Protein AF-A0A356SZ27-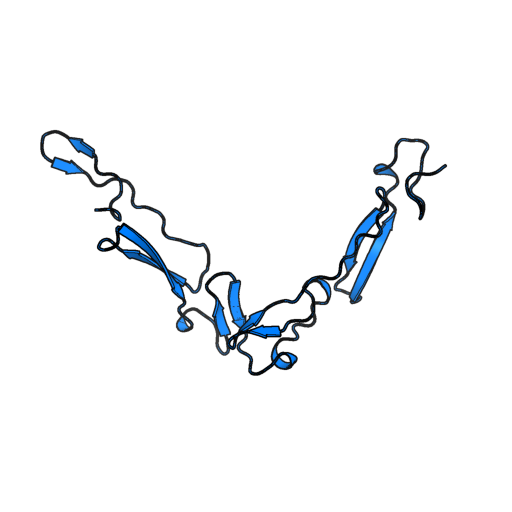F1 (afdb_monomer_lite)

Structure (mmCIF, N/CA/C/O backbone):
data_AF-A0A356SZ27-F1
#
_entry.id   AF-A0A356SZ27-F1
#
loop_
_atom_site.group_PDB
_atom_site.id
_atom_site.type_symbol
_atom_site.label_atom_id
_atom_site.label_alt_id
_atom_site.label_comp_id
_atom_site.label_asym_id
_atom_site.label_entity_id
_atom_site.label_seq_id
_atom_site.pdbx_PDB_ins_code
_atom_site.Cartn_x
_atom_site.Cartn_y
_atom_site.Cartn_z
_atom_site.occupancy
_atom_site.B_iso_or_equiv
_atom_site.auth_seq_id
_atom_site.auth_comp_id
_atom_site.auth_asym_id
_atom_site.auth_atom_id
_atom_site.pdbx_PDB_model_num
ATOM 1 N N . GLN A 1 1 ? 0.335 6.475 -35.019 1.00 71.00 1 GLN A N 1
ATOM 2 C CA . GLN A 1 1 ? 1.329 6.772 -33.981 1.00 71.00 1 GLN A CA 1
ATOM 3 C C . GLN A 1 1 ? 0.537 6.975 -32.712 1.00 71.00 1 GLN A C 1
ATOM 5 O O . GLN A 1 1 ? -0.368 7.798 -32.692 1.00 71.00 1 GLN A O 1
ATOM 10 N N . PHE A 1 2 ? 0.732 6.093 -31.749 1.00 77.00 2 PHE A N 1
ATOM 11 C CA . PHE A 1 2 ? -0.029 6.051 -30.510 1.00 77.00 2 PHE A CA 1
ATOM 12 C C . PHE A 1 2 ? 0.494 7.090 -29.512 1.00 77.00 2 PHE A C 1
ATOM 14 O O . PHE A 1 2 ? -0.294 7.802 -28.885 1.00 77.00 2 PHE A O 1
ATOM 21 N N . CYS A 1 3 ? 1.813 7.273 -29.426 1.00 80.94 3 CYS A N 1
ATOM 22 C CA . CYS A 1 3 ? 2.429 8.160 -28.436 1.00 80.94 3 CYS A CA 1
ATOM 23 C C . CYS A 1 3 ? 2.373 9.638 -28.813 1.00 80.94 3 CYS A C 1
ATOM 25 O O . CYS A 1 3 ? 2.668 10.488 -27.979 1.00 80.94 3 CYS A O 1
ATOM 27 N N . ASN A 1 4 ? 1.949 9.974 -30.030 1.00 76.12 4 ASN A N 1
ATOM 28 C CA . ASN A 1 4 ? 1.675 11.352 -30.426 1.00 76.12 4 ASN A CA 1
ATOM 29 C C . ASN A 1 4 ? 0.173 11.702 -30.390 1.00 76.12 4 ASN A C 1
ATOM 31 O O . ASN A 1 4 ? -0.218 12.761 -30.876 1.00 76.12 4 ASN A O 1
ATOM 35 N N . GLY A 1 5 ? -0.652 10.842 -29.778 1.00 73.75 5 GLY A N 1
ATOM 36 C CA . GLY A 1 5 ? -2.085 11.057 -29.588 1.00 73.75 5 GLY A CA 1
ATOM 37 C C . GLY A 1 5 ? -2.921 10.846 -30.853 1.00 73.75 5 GLY A C 1
ATOM 38 O O . GLY A 1 5 ? -2.405 10.695 -31.955 1.00 73.75 5 GLY A O 1
ATOM 39 N N . ALA A 1 6 ? -4.251 10.851 -30.708 1.00 78.12 6 ALA A N 1
ATOM 40 C CA . ALA A 1 6 ? -5.156 10.714 -31.849 1.00 78.12 6 ALA A CA 1
ATOM 41 C C . ALA A 1 6 ? -4.969 11.882 -32.838 1.00 78.12 6 ALA A C 1
ATOM 43 O O . ALA A 1 6 ? -5.354 13.021 -32.558 1.00 78.12 6 ALA A O 1
ATOM 44 N N . GLU A 1 7 ? -4.363 11.594 -33.991 1.00 80.06 7 GLU A N 1
ATOM 45 C CA . GLU A 1 7 ? -4.010 12.609 -34.982 1.00 80.06 7 GLU A CA 1
ATOM 46 C C . GLU A 1 7 ? -5.254 13.135 -35.712 1.00 80.06 7 GLU A C 1
ATOM 48 O O . GLU A 1 7 ? -6.105 12.371 -36.173 1.00 80.06 7 GLU A O 1
ATOM 53 N N . THR A 1 8 ? -5.354 14.460 -35.861 1.00 79.81 8 THR A N 1
ATOM 54 C CA . THR A 1 8 ? -6.411 15.092 -36.668 1.00 79.81 8 THR A CA 1
ATOM 55 C C . THR A 1 8 ? -5.815 15.579 -37.981 1.00 79.81 8 THR A C 1
ATOM 57 O O . THR A 1 8 ? -4.899 16.404 -37.988 1.00 79.81 8 THR A O 1
ATOM 60 N N . CYS A 1 9 ? -6.336 15.096 -39.110 1.00 78.75 9 CYS A N 1
ATOM 61 C CA . CYS A 1 9 ? -5.849 15.516 -40.422 1.00 78.75 9 CYS A CA 1
ATOM 62 C C . CYS A 1 9 ? -6.648 16.720 -40.941 1.00 78.75 9 CYS A C 1
ATOM 64 O O . CYS A 1 9 ? -7.850 16.630 -41.194 1.00 78.75 9 CYS A O 1
ATOM 66 N N . VAL A 1 10 ? -5.966 17.854 -41.120 1.00 80.38 10 VAL A N 1
ATOM 67 C CA . VAL A 1 10 ? -6.538 19.099 -41.650 1.00 80.38 10 VAL A CA 1
ATOM 68 C C . VAL A 1 10 ? -5.774 19.488 -42.912 1.00 80.38 10 VAL A C 1
ATOM 70 O O . VAL A 1 10 ? -4.555 19.646 -42.905 1.00 80.38 10 VAL A O 1
ATOM 73 N N . SER A 1 11 ? -6.496 19.641 -44.028 1.00 70.94 11 SER A N 1
ATOM 74 C CA . SER A 1 11 ? -5.950 20.092 -45.323 1.00 70.94 11 SER A CA 1
ATOM 75 C C . SER A 1 11 ? -4.726 19.307 -45.835 1.00 70.94 11 SER A C 1
ATOM 77 O O . SER A 1 11 ? -3.805 19.885 -46.402 1.00 70.94 11 SER A O 1
ATOM 79 N N . GLY A 1 12 ? -4.714 17.981 -45.653 1.00 75.31 12 GLY A N 1
ATOM 80 C CA . GLY A 1 12 ? -3.665 17.095 -46.184 1.00 75.31 12 GLY A CA 1
ATOM 81 C C . GLY A 1 12 ? -2.420 16.939 -45.302 1.00 75.31 12 GLY A C 1
ATOM 82 O O . GLY A 1 12 ? -1.518 16.200 -45.683 1.00 75.31 12 GLY A O 1
ATOM 83 N N . GLY A 1 13 ? -2.380 17.581 -44.129 1.00 72.12 13 GLY A N 1
ATOM 84 C CA . GLY A 1 13 ? -1.396 17.314 -43.076 1.00 72.12 13 GLY A CA 1
ATOM 85 C C . GLY A 1 13 ? -2.073 16.732 -41.835 1.00 72.12 13 GLY A C 1
ATOM 86 O O . GLY A 1 13 ? -3.158 17.180 -41.465 1.00 72.12 13 GLY A O 1
ATOM 87 N N . CYS A 1 14 ? -1.455 15.737 -41.199 1.00 77.00 14 CYS A N 1
ATOM 88 C CA . CYS A 1 14 ? -1.919 15.203 -39.919 1.00 77.00 14 CYS A CA 1
ATOM 89 C C . CYS A 1 14 ? -1.161 15.894 -38.785 1.00 77.00 14 CYS A C 1
ATOM 91 O O . CYS A 1 14 ? 0.069 15.942 -38.786 1.00 77.00 14 CYS A O 1
ATOM 93 N N . MET A 1 15 ? -1.913 16.514 -37.875 1.00 76.81 15 MET A N 1
ATOM 94 C CA . MET A 1 15 ? -1.363 17.145 -36.680 1.00 76.81 15 MET A CA 1
ATOM 95 C C . MET A 1 15 ? -1.405 16.139 -35.525 1.00 76.81 15 MET A C 1
ATOM 97 O O . MET A 1 15 ? -2.473 15.551 -35.309 1.00 76.81 15 MET A O 1
ATOM 101 N N . PRO A 1 16 ? -0.296 15.963 -34.781 1.00 75.19 16 PRO A N 1
ATOM 102 C CA . PRO A 1 16 ? -0.279 15.142 -33.577 1.00 75.19 16 PRO A CA 1
ATOM 103 C C . PRO A 1 16 ? -1.322 15.620 -32.564 1.00 75.19 16 PRO A C 1
ATOM 105 O O . PRO A 1 16 ? -1.523 16.827 -32.396 1.00 75.19 16 PRO A O 1
ATOM 108 N N . GLY A 1 17 ? -1.983 14.674 -31.903 1.00 72.88 17 GLY A N 1
ATOM 109 C CA . GLY A 1 17 ? -2.867 14.941 -30.774 1.00 72.88 17 GLY A CA 1
ATOM 110 C C . GLY A 1 17 ? -2.100 15.101 -29.457 1.00 72.88 17 GLY A C 1
ATOM 111 O O . GLY A 1 17 ? -0.881 15.258 -29.414 1.00 72.88 17 GLY A O 1
ATOM 112 N N . THR A 1 18 ? -2.825 15.064 -28.339 1.00 77.12 18 THR A N 1
ATOM 113 C CA . THR A 1 18 ? -2.201 14.990 -27.012 1.00 77.12 18 THR A CA 1
ATOM 114 C C . THR A 1 18 ? -1.741 13.559 -26.754 1.00 77.12 18 THR A C 1
ATOM 116 O O . THR A 1 18 ? -2.552 12.635 -26.815 1.00 77.12 18 THR A O 1
ATOM 119 N N . ALA A 1 19 ? -0.450 13.389 -26.472 1.00 74.69 19 ALA A N 1
ATOM 120 C CA . ALA A 1 19 ? 0.133 12.104 -26.108 1.00 74.69 19 ALA A CA 1
ATOM 121 C C . ALA A 1 19 ? -0.579 11.486 -24.886 1.00 74.69 19 ALA A C 1
ATOM 123 O O . ALA A 1 19 ? -0.949 12.226 -23.966 1.00 74.69 19 ALA A O 1
ATOM 124 N N . PRO A 1 20 ? -0.764 10.154 -24.844 1.00 78.25 20 PRO A N 1
ATOM 125 C CA . PRO A 1 20 ? -1.252 9.483 -23.648 1.00 78.25 20 PRO A CA 1
ATOM 126 C C . PRO A 1 20 ? -0.265 9.675 -22.488 1.00 78.25 20 PRO A C 1
ATOM 128 O O . PRO A 1 20 ? 0.949 9.569 -22.659 1.00 78.25 20 PRO A O 1
ATOM 131 N N . SER A 1 21 ? -0.793 9.957 -21.295 1.00 84.19 21 SER A N 1
ATOM 132 C CA . SER A 1 21 ? 0.007 9.970 -20.069 1.00 84.19 21 SER A CA 1
ATOM 133 C C . SER A 1 21 ? 0.249 8.529 -19.634 1.00 84.19 21 SER A C 1
ATOM 135 O O . SER A 1 21 ? -0.670 7.893 -19.124 1.00 84.19 21 SER A O 1
ATOM 137 N N . CYS A 1 22 ? 1.464 8.020 -19.840 1.00 85.25 22 CYS A N 1
ATOM 138 C CA . CYS A 1 22 ? 1.836 6.657 -19.446 1.00 85.25 22 CYS A CA 1
ATOM 139 C C . CYS A 1 22 ? 2.254 6.521 -17.975 1.00 85.25 22 CYS A C 1
ATOM 141 O O . CYS A 1 22 ? 2.610 5.422 -17.568 1.00 85.25 22 CYS A O 1
ATOM 143 N N . GLY A 1 23 ? 2.203 7.607 -17.196 1.00 87.62 23 GLY A N 1
ATOM 144 C CA . GLY A 1 23 ? 2.543 7.574 -15.778 1.00 87.62 23 GLY A CA 1
ATOM 145 C C . GLY A 1 23 ? 1.598 6.688 -14.974 1.00 87.62 23 GLY A C 1
ATOM 146 O O . GLY A 1 23 ? 0.390 6.932 -14.983 1.00 87.62 23 GLY A O 1
ATOM 147 N N . ASP A 1 24 ? 2.145 5.700 -14.267 1.00 88.81 24 ASP A N 1
ATOM 148 C CA . ASP A 1 24 ? 1.401 4.808 -13.361 1.00 88.81 24 ASP A CA 1
ATOM 149 C C . ASP A 1 24 ? 1.437 5.271 -11.890 1.00 88.81 24 ASP A C 1
ATOM 151 O O . ASP A 1 24 ? 0.870 4.621 -11.014 1.00 88.81 24 ASP A O 1
ATOM 155 N N . ALA A 1 25 ? 2.052 6.432 -11.638 1.00 89.25 25 ALA A N 1
ATOM 156 C CA . ALA A 1 25 ? 2.281 7.024 -10.320 1.00 89.25 25 ALA A CA 1
ATOM 157 C C . ALA A 1 25 ? 3.219 6.214 -9.402 1.00 89.25 25 ALA A C 1
ATOM 159 O O . ALA A 1 25 ? 3.340 6.542 -8.218 1.00 89.25 25 ALA A O 1
ATOM 160 N N . VAL A 1 26 ? 3.934 5.226 -9.941 1.00 92.31 26 VAL A N 1
ATOM 161 C CA . VAL A 1 26 ? 4.997 4.507 -9.243 1.00 92.31 26 VAL A CA 1
ATOM 162 C C . VAL A 1 26 ? 6.325 5.187 -9.572 1.00 92.31 26 VAL A C 1
ATOM 164 O O . VAL A 1 26 ? 6.781 5.204 -10.702 1.00 92.31 26 VAL A O 1
ATOM 167 N N . MET A 1 27 ? 6.984 5.799 -8.586 1.00 89.88 27 MET A N 1
ATOM 168 C CA . MET A 1 27 ? 8.147 6.653 -8.891 1.00 89.88 27 MET A CA 1
ATOM 169 C C . MET A 1 27 ? 9.372 5.896 -9.426 1.00 89.88 27 MET A C 1
ATOM 171 O O . MET A 1 27 ? 10.240 6.514 -10.037 1.00 89.88 27 MET A O 1
ATOM 175 N N . CYS A 1 28 ? 9.464 4.592 -9.162 1.00 93.44 28 CYS A N 1
ATOM 176 C CA . CYS A 1 28 ? 10.588 3.765 -9.591 1.00 93.44 28 CYS A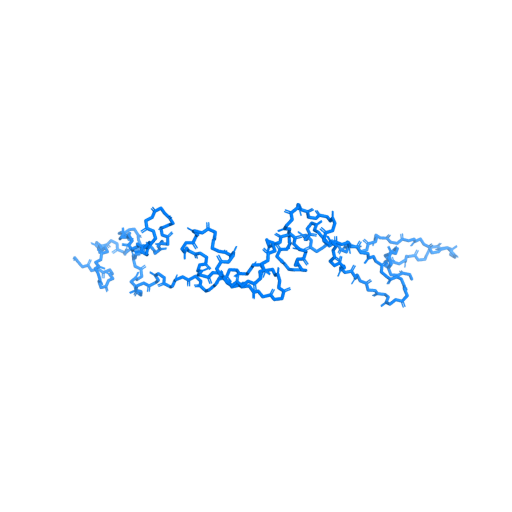 CA 1
ATOM 177 C C . CYS A 1 28 ? 10.348 3.033 -10.914 1.00 93.44 28 CYS A C 1
ATOM 179 O O . CYS A 1 28 ? 11.224 2.304 -11.378 1.00 93.44 28 CYS A O 1
ATOM 181 N N . THR A 1 29 ? 9.177 3.188 -11.535 1.00 94.12 29 THR A N 1
ATOM 182 C CA . THR A 1 29 ? 8.943 2.660 -12.877 1.00 94.12 29 THR A CA 1
ATOM 183 C C . THR A 1 29 ? 9.407 3.687 -13.900 1.00 94.12 29 THR A C 1
ATOM 185 O O . THR A 1 29 ? 9.195 4.895 -13.790 1.00 94.12 29 THR A O 1
ATOM 188 N N . THR A 1 30 ? 10.087 3.206 -14.936 1.00 92.25 30 THR A N 1
ATOM 189 C CA . THR A 1 30 ? 10.264 4.009 -16.137 1.00 92.25 30 THR A CA 1
ATOM 190 C C . THR A 1 30 ? 8.995 3.881 -16.967 1.00 92.25 30 THR A C 1
ATOM 192 O O . THR A 1 30 ? 8.675 2.798 -17.467 1.00 92.25 30 THR A O 1
ATOM 195 N N . ASP A 1 31 ? 8.298 5.000 -17.122 1.00 91.19 31 ASP A N 1
ATOM 196 C CA . ASP A 1 31 ? 7.055 5.098 -17.879 1.00 91.19 31 ASP A CA 1
ATOM 197 C C . ASP A 1 31 ? 7.348 5.442 -19.338 1.00 91.19 31 ASP A C 1
ATOM 199 O O . ASP A 1 31 ? 7.559 6.603 -19.704 1.00 91.19 31 ASP A O 1
ATOM 203 N N . LEU A 1 32 ? 7.379 4.423 -20.196 1.00 88.75 32 LEU A N 1
ATOM 204 C CA . LEU A 1 32 ? 7.612 4.607 -21.623 1.00 88.75 32 LEU A CA 1
ATOM 205 C C . LEU A 1 32 ? 6.332 4.407 -22.417 1.00 88.75 32 LEU A C 1
ATOM 207 O O . LEU A 1 32 ? 5.516 3.530 -22.141 1.00 88.75 32 LEU A O 1
ATOM 211 N N . CYS A 1 33 ? 6.207 5.183 -23.484 1.00 89.06 33 CYS A N 1
ATOM 212 C CA . CYS A 1 33 ? 5.234 4.904 -24.520 1.00 89.06 33 CYS A CA 1
ATOM 213 C C . CYS A 1 33 ? 5.907 4.117 -25.654 1.00 89.06 33 CYS A C 1
ATOM 215 O O . CYS A 1 33 ? 6.892 4.580 -26.234 1.00 89.06 33 CYS A O 1
ATOM 217 N N . ASP A 1 34 ? 5.397 2.919 -25.946 1.00 89.62 34 ASP A N 1
ATOM 218 C CA . ASP A 1 34 ? 5.888 2.043 -27.010 1.00 89.62 34 ASP A CA 1
ATOM 219 C C . ASP A 1 34 ? 5.031 2.220 -28.274 1.00 89.62 34 ASP A C 1
ATOM 221 O O . ASP A 1 34 ? 3.898 1.748 -28.351 1.00 89.62 34 ASP A O 1
ATOM 225 N N . GLU A 1 35 ? 5.594 2.892 -29.281 1.00 84.50 35 GLU A N 1
ATOM 226 C CA . GLU A 1 35 ? 4.958 3.129 -30.590 1.00 84.50 35 GLU A CA 1
ATOM 227 C C . GLU A 1 35 ? 4.865 1.873 -31.466 1.00 84.50 35 GLU A C 1
ATOM 229 O O . GLU A 1 35 ? 4.115 1.843 -32.437 1.00 84.50 35 GLU A O 1
ATOM 234 N N . THR A 1 36 ? 5.672 0.846 -31.194 1.00 88.06 36 THR A N 1
ATOM 235 C CA . THR A 1 36 ? 5.660 -0.383 -32.003 1.00 88.06 36 THR A CA 1
ATOM 236 C C . THR A 1 36 ? 4.573 -1.344 -31.550 1.00 88.06 36 THR A C 1
ATOM 238 O O . THR A 1 36 ? 4.021 -2.080 -32.368 1.00 88.06 36 THR A O 1
ATOM 241 N N . ALA A 1 37 ? 4.269 -1.323 -30.254 1.00 86.56 37 ALA A N 1
ATOM 242 C CA . ALA A 1 37 ? 3.229 -2.124 -29.630 1.00 86.56 37 ALA A CA 1
ATOM 243 C C . ALA A 1 37 ? 1.939 -1.332 -29.348 1.00 86.56 37 ALA A C 1
ATOM 245 O O . ALA A 1 37 ? 0.988 -1.919 -28.834 1.00 86.56 37 ALA A O 1
ATOM 246 N N . ASP A 1 38 ? 1.906 -0.035 -29.683 1.00 87.94 38 ASP A N 1
ATOM 247 C CA . ASP A 1 38 ? 0.801 0.896 -29.414 1.00 87.94 38 ASP A CA 1
ATOM 248 C C . ASP A 1 38 ? 0.300 0.803 -27.954 1.00 87.94 38 ASP A C 1
ATOM 250 O O . ASP A 1 38 ? -0.900 0.694 -27.685 1.00 87.94 38 ASP A O 1
ATOM 254 N N . VAL A 1 39 ? 1.232 0.794 -26.992 1.00 88.81 39 VAL A N 1
ATOM 255 C CA . VAL A 1 39 ? 0.932 0.557 -25.570 1.00 88.81 39 VAL A CA 1
ATOM 256 C C . VAL A 1 39 ? 1.826 1.388 -24.646 1.00 88.81 39 VAL A C 1
ATOM 258 O O . VAL A 1 39 ? 2.974 1.692 -24.970 1.00 88.81 39 VAL A O 1
ATOM 261 N N . CYS A 1 40 ? 1.315 1.738 -23.465 1.00 90.94 40 CYS A N 1
ATOM 262 C CA . CYS A 1 40 ? 2.152 2.232 -22.372 1.00 90.94 40 CYS A CA 1
ATOM 263 C C . CYS A 1 40 ? 2.849 1.055 -21.683 1.00 90.94 40 CYS A C 1
ATOM 265 O O . CYS A 1 40 ? 2.221 0.039 -21.381 1.00 90.94 40 CYS A O 1
ATOM 267 N N . ARG A 1 41 ? 4.148 1.194 -21.435 1.00 91.38 41 ARG A N 1
ATOM 268 C CA . ARG A 1 41 ? 4.972 0.195 -20.765 1.00 91.38 41 ARG A CA 1
ATOM 269 C C . ARG A 1 41 ? 5.618 0.812 -19.532 1.00 91.38 41 ARG A C 1
ATOM 271 O O . ARG A 1 41 ? 6.438 1.715 -19.657 1.00 91.38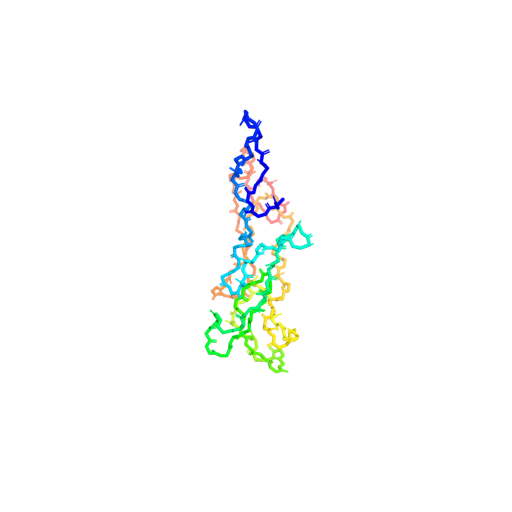 41 ARG A O 1
ATOM 278 N N . ASN A 1 42 ? 5.300 0.247 -18.377 1.00 92.38 42 ASN A N 1
ATOM 279 C CA . ASN A 1 42 ? 5.886 0.609 -17.093 1.00 92.38 42 ASN A CA 1
ATOM 280 C C . ASN A 1 42 ? 6.922 -0.459 -16.734 1.00 92.38 42 ASN A C 1
ATOM 282 O O . ASN A 1 42 ? 6.579 -1.631 -16.549 1.00 92.38 42 ASN A O 1
ATOM 286 N N . VAL A 1 43 ? 8.206 -0.097 -16.751 1.00 92.75 43 VAL A N 1
ATOM 287 C CA . VAL A 1 43 ? 9.307 -1.035 -16.478 1.00 92.75 43 VAL A CA 1
ATOM 288 C C . VAL A 1 43 ? 9.925 -0.693 -15.126 1.00 92.75 43 VAL A C 1
ATOM 290 O O . VAL A 1 43 ? 10.423 0.422 -14.996 1.00 92.75 43 VAL A O 1
ATOM 293 N N . PRO A 1 44 ? 9.926 -1.611 -14.142 1.00 94.12 44 PRO A N 1
ATOM 294 C CA . PRO A 1 44 ? 10.607 -1.389 -12.869 1.00 94.12 44 PRO A CA 1
ATOM 295 C C . PRO A 1 44 ? 12.099 -1.096 -13.056 1.00 94.12 44 PRO A C 1
ATOM 297 O O . PRO A 1 44 ? 12.771 -1.795 -13.820 1.00 94.12 44 PRO A O 1
ATOM 300 N N . ASP A 1 45 ? 12.600 -0.078 -12.360 1.00 93.56 45 ASP A N 1
ATOM 301 C CA . ASP A 1 45 ? 14.011 0.303 -12.323 1.00 93.56 45 ASP A CA 1
ATOM 302 C C . ASP A 1 45 ? 14.472 0.474 -10.867 1.00 93.56 45 ASP A C 1
ATOM 304 O O . ASP A 1 45 ? 14.202 1.485 -10.221 1.00 93.56 45 ASP A O 1
ATOM 308 N N . ASP A 1 46 ? 15.204 -0.515 -10.350 1.00 91.75 46 ASP A N 1
ATOM 309 C CA . ASP A 1 46 ? 15.733 -0.501 -8.978 1.00 91.75 46 ASP A CA 1
ATOM 310 C C . ASP A 1 46 ? 16.713 0.660 -8.742 1.00 91.75 46 ASP A C 1
ATOM 312 O O . ASP A 1 46 ? 16.890 1.109 -7.613 1.00 91.75 46 ASP A O 1
ATOM 316 N N . THR A 1 47 ? 17.331 1.207 -9.799 1.00 91.81 47 THR A N 1
ATOM 317 C CA . THR A 1 47 ? 18.257 2.344 -9.663 1.00 91.81 47 THR A CA 1
ATOM 318 C C . THR A 1 47 ? 17.547 3.658 -9.338 1.00 91.81 47 THR A C 1
ATOM 320 O O . THR A 1 47 ? 18.200 4.618 -8.921 1.00 91.81 47 THR A O 1
ATOM 323 N N . ALA A 1 48 ? 16.221 3.700 -9.498 1.00 93.56 48 ALA A N 1
ATOM 324 C CA . ALA A 1 48 ? 15.386 4.811 -9.065 1.00 93.56 48 ALA A CA 1
ATOM 325 C C . ALA A 1 48 ? 15.065 4.769 -7.557 1.00 93.56 48 ALA A C 1
ATOM 327 O O . ALA A 1 48 ? 14.547 5.753 -7.025 1.00 93.56 48 ALA A O 1
ATOM 328 N N . CYS A 1 49 ? 15.386 3.667 -6.872 1.00 93.94 49 CYS A N 1
ATOM 329 C CA . CYS A 1 49 ? 15.198 3.494 -5.435 1.00 93.94 49 CYS A CA 1
ATOM 330 C C . CYS A 1 49 ? 16.467 3.796 -4.622 1.00 93.94 49 CYS A C 1
ATOM 332 O O . CYS A 1 49 ? 17.555 4.025 -5.161 1.00 93.94 49 CYS A O 1
ATOM 334 N N . GLY A 1 50 ? 16.314 3.857 -3.297 1.00 90.44 50 GLY A N 1
ATOM 335 C CA . GLY A 1 50 ? 17.415 4.001 -2.354 1.00 90.44 50 GLY A CA 1
ATOM 336 C C . GLY A 1 50 ? 18.295 2.750 -2.268 1.00 90.44 50 GLY A C 1
ATOM 337 O O . GLY A 1 50 ? 18.038 1.715 -2.875 1.00 90.44 50 GLY A O 1
ATOM 338 N N . ALA A 1 51 ? 19.381 2.842 -1.496 1.00 88.56 51 ALA A N 1
ATOM 339 C CA . ALA A 1 51 ? 20.211 1.671 -1.224 1.00 88.56 51 ALA A CA 1
ATOM 340 C C . ALA A 1 51 ? 19.419 0.640 -0.400 1.00 88.56 51 ALA A C 1
ATOM 342 O O . ALA A 1 51 ? 18.810 1.016 0.600 1.00 88.56 51 ALA A O 1
ATOM 343 N N . SER A 1 52 ? 19.499 -0.636 -0.793 1.00 88.56 52 SER A N 1
ATOM 344 C CA . SER A 1 52 ? 18.744 -1.754 -0.203 1.00 88.56 52 SER A CA 1
ATOM 345 C C . SER A 1 52 ? 17.230 -1.688 -0.436 1.00 88.56 52 SER A C 1
ATOM 347 O O . SER A 1 52 ? 16.456 -2.124 0.412 1.00 88.56 52 SER A O 1
ATOM 349 N N . GLU A 1 53 ? 16.805 -1.151 -1.577 1.00 93.50 53 GLU A N 1
ATOM 350 C CA . GLU A 1 53 ? 15.415 -1.172 -2.026 1.00 93.50 53 GLU A CA 1
ATOM 351 C C . GLU A 1 53 ? 15.331 -1.718 -3.456 1.00 93.50 53 GLU A C 1
ATOM 353 O O . GLU A 1 53 ? 16.223 -1.491 -4.273 1.00 93.50 53 GLU A O 1
ATOM 358 N N . THR A 1 54 ? 14.236 -2.407 -3.765 1.00 92.38 54 THR A N 1
ATOM 359 C CA . THR A 1 54 ? 13.900 -2.875 -5.117 1.00 92.38 54 THR A CA 1
ATOM 360 C C . THR A 1 54 ? 12.606 -2.235 -5.585 1.00 92.38 54 THR A C 1
ATOM 362 O O . THR A 1 54 ? 11.729 -1.895 -4.788 1.00 92.38 54 THR A O 1
ATOM 365 N N . CYS A 1 55 ? 12.474 -2.050 -6.894 1.00 93.75 55 CYS A N 1
ATOM 366 C CA . CYS A 1 55 ? 11.281 -1.476 -7.476 1.00 93.75 55 CYS A CA 1
ATOM 367 C C . CYS A 1 55 ? 10.195 -2.540 -7.644 1.00 93.75 55 CYS A C 1
ATOM 369 O O . CYS A 1 55 ? 10.244 -3.409 -8.520 1.00 93.75 55 CYS A O 1
ATOM 371 N N . ASN A 1 56 ? 9.146 -2.423 -6.841 1.00 92.62 56 ASN A N 1
ATOM 372 C CA . ASN A 1 56 ? 7.900 -3.131 -7.048 1.00 92.62 56 ASN A CA 1
ATOM 373 C C . ASN A 1 56 ? 6.995 -2.317 -7.987 1.00 92.62 56 ASN A C 1
ATOM 375 O O . ASN A 1 56 ? 6.650 -1.173 -7.701 1.00 92.62 56 ASN A O 1
ATOM 379 N N . ALA A 1 57 ? 6.539 -2.936 -9.078 1.00 90.12 57 ALA A N 1
ATOM 380 C CA . ALA A 1 57 ? 5.704 -2.298 -10.105 1.00 90.12 57 ALA A CA 1
ATOM 381 C C . ALA A 1 57 ? 4.337 -1.780 -9.609 1.00 90.12 57 ALA A C 1
ATOM 383 O O . ALA A 1 57 ? 3.586 -1.191 -10.375 1.00 90.12 57 ALA A O 1
ATOM 384 N N . THR A 1 58 ? 3.954 -2.065 -8.367 1.00 90.31 58 THR A N 1
ATOM 385 C CA . THR A 1 58 ? 2.684 -1.629 -7.772 1.00 90.31 58 THR A CA 1
ATOM 386 C C . THR A 1 58 ? 2.904 -0.818 -6.503 1.00 90.31 58 THR A C 1
ATOM 388 O O . THR A 1 58 ? 2.186 0.148 -6.267 1.00 90.31 58 THR A O 1
ATOM 391 N N . MET A 1 59 ? 3.888 -1.198 -5.688 1.00 89.19 59 MET A N 1
ATOM 392 C CA . MET A 1 59 ? 4.143 -0.564 -4.391 1.00 89.19 59 MET A CA 1
ATOM 393 C C . MET A 1 59 ? 5.236 0.508 -4.422 1.00 89.19 59 MET A C 1
ATOM 395 O O . MET A 1 59 ? 5.364 1.269 -3.467 1.00 89.19 59 MET A O 1
ATOM 399 N N . GLY A 1 60 ? 6.002 0.602 -5.509 1.00 92.62 60 GLY A N 1
ATOM 400 C CA . GLY A 1 60 ? 7.172 1.467 -5.579 1.00 92.62 60 GLY A CA 1
ATOM 401 C C . GLY A 1 60 ? 8.396 0.827 -4.947 1.00 92.62 60 GLY A C 1
ATOM 402 O O . GLY A 1 60 ? 8.574 -0.387 -5.013 1.00 92.62 60 GLY A O 1
ATOM 403 N N . CYS A 1 61 ? 9.265 1.652 -4.378 1.00 94.56 61 CYS A N 1
ATOM 404 C CA . CYS A 1 61 ? 10.471 1.172 -3.722 1.00 94.56 61 CYS A CA 1
ATOM 405 C C . CYS A 1 61 ? 10.103 0.427 -2.442 1.00 94.56 61 CYS A C 1
ATOM 407 O O . CYS A 1 61 ? 9.494 1.005 -1.542 1.00 94.56 61 CYS A O 1
ATOM 409 N N . VAL A 1 62 ? 10.458 -0.854 -2.387 1.00 93.94 62 VAL A N 1
ATOM 410 C CA . VAL A 1 62 ? 10.274 -1.709 -1.214 1.00 93.94 62 VAL A CA 1
ATOM 411 C C . VAL A 1 62 ? 11.637 -2.162 -0.693 1.00 93.94 62 VAL A C 1
ATOM 413 O O . VAL A 1 62 ? 12.528 -2.416 -1.508 1.00 93.94 62 VAL A O 1
ATOM 416 N N . PRO A 1 63 ? 11.829 -2.285 0.632 1.00 93.94 63 PRO A N 1
ATOM 417 C CA . PRO A 1 63 ? 13.077 -2.788 1.195 1.00 93.94 63 PRO A CA 1
ATOM 418 C C . PRO A 1 63 ? 13.451 -4.166 0.642 1.00 93.94 63 PRO A C 1
ATOM 420 O O . PRO A 1 63 ? 12.589 -5.033 0.473 1.00 93.94 63 PRO A O 1
ATOM 423 N N . GLU A 1 64 ? 14.739 -4.365 0.369 1.00 92.88 64 GLU A N 1
ATOM 424 C CA . GLU A 1 64 ? 15.296 -5.667 0.014 1.00 92.88 64 GLU A CA 1
ATOM 425 C C . GLU A 1 64 ? 15.287 -6.616 1.213 1.00 92.88 64 GLU A C 1
ATOM 427 O O . GLU A 1 64 ? 15.600 -6.229 2.338 1.00 92.88 64 GLU A O 1
ATOM 432 N N . CYS A 1 65 ? 15.009 -7.890 0.953 1.00 94.25 65 CYS A N 1
ATOM 433 C CA . CYS A 1 65 ? 14.958 -8.919 1.984 1.00 94.25 65 CYS A CA 1
ATOM 434 C C . CYS A 1 65 ? 15.480 -10.268 1.485 1.00 94.25 65 CYS A C 1
ATOM 436 O O . CYS A 1 65 ? 15.410 -10.596 0.296 1.00 94.25 65 CYS A O 1
ATOM 438 N N . ALA A 1 66 ? 15.985 -11.081 2.412 1.00 94.44 66 ALA A N 1
ATOM 439 C CA . ALA A 1 66 ? 16.321 -12.483 2.176 1.00 94.44 66 ALA A CA 1
ATOM 440 C C . ALA A 1 66 ? 15.299 -13.435 2.823 1.00 94.44 66 ALA A C 1
ATOM 442 O O . ALA A 1 66 ? 15.165 -14.582 2.384 1.00 94.44 66 ALA A O 1
ATOM 443 N N . GLY A 1 67 ? 14.572 -12.973 3.841 1.00 93.81 67 GLY A N 1
ATOM 444 C CA . GLY A 1 67 ? 13.443 -13.671 4.448 1.00 93.81 67 GLY A CA 1
ATOM 445 C C . GLY A 1 67 ? 12.536 -12.733 5.243 1.00 93.81 67 GLY A C 1
ATOM 446 O O . GLY A 1 67 ? 12.849 -11.563 5.424 1.00 93.81 67 GLY A O 1
ATOM 447 N N . ASP A 1 68 ? 11.410 -13.258 5.729 1.00 93.31 68 ASP A N 1
ATOM 448 C CA . ASP A 1 68 ? 10.354 -12.463 6.384 1.00 93.31 68 ASP A CA 1
ATOM 449 C C . ASP A 1 68 ? 10.858 -11.657 7.593 1.00 93.31 68 ASP A C 1
ATOM 451 O O . ASP A 1 68 ? 10.406 -10.547 7.836 1.00 93.31 68 ASP A O 1
ATOM 455 N N . GLY A 1 69 ? 11.853 -12.173 8.322 1.00 91.44 69 GLY A N 1
ATOM 456 C CA . GLY A 1 69 ? 12.439 -11.474 9.471 1.00 91.44 69 GLY A CA 1
ATOM 457 C C . GLY A 1 69 ? 13.236 -10.210 9.124 1.00 91.44 69 GLY A C 1
ATOM 458 O O . GLY A 1 69 ? 13.577 -9.465 10.037 1.00 91.44 69 GLY A O 1
ATOM 459 N N . ASP A 1 70 ? 13.538 -9.971 7.844 1.00 93.12 70 ASP A N 1
ATOM 460 C CA . ASP A 1 70 ? 14.180 -8.735 7.378 1.00 93.12 70 ASP A CA 1
ATOM 461 C C . ASP A 1 70 ? 13.156 -7.614 7.119 1.00 93.12 70 ASP A C 1
ATOM 463 O O . ASP A 1 70 ? 13.551 -6.469 6.907 1.00 93.12 70 ASP A O 1
ATOM 467 N N . CYS A 1 71 ? 11.860 -7.948 7.110 1.00 94.56 71 CYS A N 1
ATOM 468 C CA . CYS A 1 71 ? 10.789 -7.063 6.662 1.00 94.56 71 CYS A CA 1
ATOM 469 C C . CYS A 1 71 ? 9.980 -6.404 7.769 1.00 94.56 71 CYS A C 1
ATOM 471 O O . CYS A 1 71 ? 9.143 -5.581 7.434 1.00 94.56 71 CYS A O 1
ATOM 473 N N . ASP A 1 72 ? 10.226 -6.751 9.032 1.00 93.62 72 ASP A N 1
ATOM 474 C CA . ASP A 1 72 ? 9.512 -6.195 10.183 1.00 93.62 72 ASP A CA 1
ATOM 475 C C . ASP A 1 72 ? 9.806 -4.691 10.325 1.00 93.62 72 ASP A C 1
ATOM 477 O O . ASP A 1 72 ? 10.886 -4.277 10.767 1.00 93.62 72 ASP A O 1
ATOM 481 N N . ASP A 1 73 ? 8.846 -3.876 9.904 1.00 91.62 73 ASP A N 1
ATOM 482 C CA . ASP A 1 73 ? 8.830 -2.420 9.991 1.00 91.62 73 ASP A CA 1
ATOM 483 C C . ASP A 1 73 ? 8.209 -1.920 11.309 1.00 91.62 73 ASP A C 1
ATOM 485 O O . ASP A 1 73 ? 8.259 -0.721 11.612 1.00 91.62 73 ASP A O 1
ATOM 489 N N . GLY A 1 74 ? 7.705 -2.848 12.130 1.00 92.38 74 GLY A N 1
ATOM 490 C CA . GLY A 1 74 ? 7.082 -2.584 13.416 1.00 92.38 74 GLY A CA 1
ATOM 491 C C . GLY A 1 74 ? 5.670 -2.008 13.329 1.00 92.38 74 GLY A C 1
ATOM 492 O O . GLY A 1 74 ? 5.199 -1.513 14.351 1.00 92.38 74 GLY A O 1
ATOM 493 N N . GLN A 1 75 ? 5.012 -2.036 12.163 1.00 94.88 75 GLN A N 1
ATOM 494 C CA . GLN A 1 75 ? 3.635 -1.577 11.994 1.00 94.88 75 GLN A CA 1
ATOM 495 C C . GLN A 1 75 ? 2.635 -2.735 12.110 1.00 94.88 75 GLN A C 1
ATOM 497 O O . GLN A 1 75 ? 2.297 -3.423 11.149 1.00 94.88 75 GLN A O 1
ATOM 502 N N . PHE A 1 76 ? 2.059 -2.915 13.290 1.00 95.69 76 PHE A N 1
ATOM 503 C CA . PHE A 1 76 ? 1.014 -3.897 13.551 1.00 95.69 76 PHE A CA 1
ATOM 504 C C . PHE A 1 76 ? -0.187 -3.774 12.599 1.00 95.69 76 PHE A C 1
ATOM 506 O O . PHE A 1 76 ? -0.749 -4.785 12.165 1.00 95.69 76 PHE A O 1
ATOM 513 N N . CYS A 1 77 ? -0.597 -2.552 12.255 1.00 96.62 77 CYS A N 1
ATOM 514 C CA . CYS A 1 77 ? -1.825 -2.312 11.504 1.00 96.62 77 CYS A CA 1
ATOM 515 C C . CYS A 1 77 ? -1.722 -2.615 10.010 1.00 96.62 77 CYS A C 1
ATOM 517 O O . CYS A 1 77 ? -2.762 -2.775 9.369 1.00 96.62 77 CYS A O 1
ATOM 519 N N . ASN A 1 78 ? -0.517 -2.716 9.443 1.00 94.69 78 ASN A N 1
ATOM 520 C CA . ASN A 1 78 ? -0.341 -3.215 8.074 1.00 94.69 78 ASN A CA 1
ATOM 521 C C . ASN A 1 78 ? -0.196 -4.754 8.035 1.00 94.69 78 ASN A C 1
ATOM 523 O O . ASN A 1 78 ? -0.336 -5.357 6.971 1.00 94.69 78 ASN A O 1
ATOM 527 N N . GLY A 1 79 ? -0.041 -5.376 9.209 1.00 94.94 79 GLY A N 1
ATOM 528 C CA . GLY A 1 79 ? 0.092 -6.812 9.399 1.00 94.94 79 GLY A CA 1
ATOM 529 C C . GLY A 1 79 ? 1.489 -7.330 9.065 1.00 94.94 79 GLY A C 1
ATOM 530 O O . GLY A 1 79 ? 2.175 -6.790 8.211 1.00 94.94 79 GLY A O 1
ATOM 531 N N . ALA A 1 80 ? 1.853 -8.461 9.678 1.00 94.75 80 ALA A N 1
ATOM 532 C CA . ALA A 1 80 ? 3.193 -9.035 9.570 1.00 94.75 80 ALA A CA 1
ATOM 533 C C . ALA A 1 80 ? 3.667 -9.206 8.118 1.00 94.75 80 ALA A C 1
ATOM 535 O O . ALA A 1 80 ? 3.055 -9.918 7.311 1.00 94.75 80 ALA A O 1
ATOM 536 N N . GLU A 1 81 ? 4.781 -8.562 7.825 1.00 96.19 81 GLU A N 1
ATOM 537 C CA . GLU A 1 81 ? 5.346 -8.417 6.502 1.00 96.19 81 GLU A CA 1
ATOM 538 C C . GLU A 1 81 ? 6.101 -9.677 6.098 1.00 96.19 81 GLU A C 1
ATOM 540 O O . GLU A 1 81 ? 6.651 -10.423 6.912 1.00 96.19 81 GLU A O 1
ATOM 545 N N . THR A 1 82 ? 6.110 -9.936 4.796 1.00 95.25 82 THR A N 1
ATOM 546 C CA . THR A 1 82 ? 6.738 -11.125 4.224 1.00 95.25 82 THR A CA 1
ATOM 547 C C . THR A 1 82 ? 7.670 -10.745 3.095 1.00 95.25 82 THR A C 1
ATOM 549 O O . THR A 1 82 ? 7.423 -9.802 2.338 1.00 95.25 82 THR A O 1
ATOM 552 N N . CYS A 1 83 ? 8.751 -11.505 2.969 1.00 95.19 83 CYS A N 1
ATOM 553 C CA . CYS A 1 83 ? 9.715 -11.314 1.909 1.00 95.19 83 CYS A CA 1
ATOM 554 C C . CYS A 1 83 ? 9.253 -12.042 0.649 1.00 95.19 83 CYS A C 1
ATOM 556 O O . CYS A 1 83 ? 9.361 -13.268 0.529 1.00 95.19 83 CYS A O 1
ATOM 558 N N . VAL A 1 84 ? 8.753 -11.287 -0.327 1.00 93.00 84 VAL A N 1
ATOM 559 C CA . VAL A 1 84 ? 8.227 -11.835 -1.578 1.00 93.00 84 VAL A CA 1
ATOM 560 C C . VAL A 1 84 ? 9.124 -11.409 -2.727 1.00 93.00 84 VAL A C 1
ATOM 562 O O . VAL A 1 84 ? 9.243 -10.233 -3.048 1.00 93.00 84 VAL A O 1
ATOM 565 N N . ALA A 1 85 ? 9.756 -12.392 -3.371 1.00 89.19 85 ALA A N 1
ATOM 566 C CA . ALA A 1 85 ? 10.657 -12.171 -4.506 1.00 89.19 85 ALA A CA 1
ATOM 567 C C . ALA A 1 85 ? 11.801 -11.169 -4.226 1.00 89.19 85 ALA A C 1
ATOM 569 O O . ALA A 1 85 ? 12.288 -10.527 -5.151 1.00 89.19 85 ALA A O 1
ATOM 570 N N . GLY A 1 86 ? 12.251 -11.079 -2.968 1.00 89.56 86 GLY A N 1
ATOM 571 C CA . GLY A 1 86 ? 13.343 -10.199 -2.546 1.00 89.56 86 GLY A CA 1
ATOM 572 C C . GLY A 1 86 ? 12.914 -8.796 -2.113 1.00 89.56 86 GLY A C 1
ATOM 573 O O . GLY A 1 86 ? 13.788 -8.020 -1.748 1.00 89.56 86 GLY A O 1
ATOM 574 N N . GLY A 1 87 ? 11.612 -8.483 -2.121 1.00 91.69 87 GLY A N 1
ATOM 575 C CA . GLY A 1 87 ? 11.059 -7.232 -1.599 1.00 91.69 87 GLY A CA 1
ATOM 576 C C . GLY A 1 87 ? 10.071 -7.462 -0.453 1.00 91.69 87 GLY A C 1
ATOM 577 O O . GLY A 1 87 ? 9.301 -8.428 -0.471 1.00 91.69 87 GLY A O 1
ATOM 578 N N . CYS A 1 88 ? 10.083 -6.573 0.538 1.00 95.50 88 CYS A N 1
ATOM 579 C CA . CYS A 1 88 ? 9.161 -6.629 1.669 1.00 95.50 88 CYS A CA 1
ATOM 580 C C . CYS A 1 88 ? 7.746 -6.200 1.279 1.00 95.50 88 CYS A C 1
ATOM 582 O O . CYS A 1 88 ? 7.535 -5.105 0.756 1.00 95.50 88 CYS A O 1
ATOM 584 N N . MET A 1 89 ? 6.776 -7.075 1.548 1.00 93.50 89 MET A N 1
ATOM 585 C CA . MET A 1 89 ? 5.357 -6.840 1.294 1.00 93.50 89 MET A CA 1
ATOM 586 C C . MET A 1 89 ? 4.586 -6.880 2.617 1.00 93.50 89 MET A C 1
ATOM 588 O O . MET A 1 89 ? 4.756 -7.849 3.364 1.00 93.50 89 MET A O 1
ATOM 592 N N . PRO A 1 90 ? 3.716 -5.892 2.894 1.00 93.69 90 PRO A N 1
ATOM 593 C CA . PRO A 1 90 ? 2.903 -5.879 4.096 1.00 93.69 90 PRO A CA 1
ATOM 594 C C . PRO A 1 90 ? 1.959 -7.076 4.133 1.00 93.69 90 PRO A C 1
ATOM 596 O O . PRO A 1 90 ? 1.553 -7.615 3.093 1.00 93.69 90 PRO A O 1
ATOM 599 N N . GLY A 1 91 ? 1.632 -7.493 5.350 1.00 93.81 91 GLY A N 1
ATOM 600 C CA . GLY A 1 91 ? 0.751 -8.615 5.598 1.00 93.81 91 GLY A CA 1
ATOM 601 C C . GLY A 1 91 ? -0.726 -8.292 5.401 1.00 93.81 91 GLY A C 1
ATOM 602 O O . GLY A 1 91 ? -1.147 -7.374 4.698 1.00 93.81 91 GLY A O 1
ATOM 603 N N . THR A 1 92 ? -1.556 -9.121 6.029 1.00 94.69 92 THR A N 1
ATOM 604 C CA . THR A 1 92 ? -2.980 -8.817 6.183 1.00 94.69 92 THR A CA 1
ATOM 605 C C . THR A 1 92 ? -3.160 -8.029 7.469 1.00 94.69 92 THR A C 1
ATOM 607 O O . THR A 1 92 ? -2.868 -8.552 8.545 1.00 94.69 92 THR A O 1
ATOM 610 N N . ALA A 1 93 ? -3.658 -6.800 7.342 1.00 95.00 93 ALA A N 1
ATOM 611 C CA . ALA A 1 93 ? -4.036 -5.970 8.476 1.00 95.00 93 ALA A CA 1
ATOM 612 C C . ALA A 1 93 ? -4.998 -6.723 9.420 1.00 95.00 93 ALA A C 1
ATOM 614 O O . ALA A 1 93 ? -5.861 -7.474 8.945 1.00 95.00 93 ALA A O 1
ATOM 615 N N . PRO A 1 94 ? -4.877 -6.532 10.742 1.00 95.06 94 PRO A N 1
ATOM 616 C CA . PRO A 1 94 ? -5.810 -7.106 11.699 1.00 95.06 94 PRO A CA 1
ATOM 617 C C . PRO A 1 94 ? -7.224 -6.568 11.452 1.00 95.06 94 PRO A C 1
ATOM 619 O O . PRO A 1 94 ? -7.427 -5.369 11.256 1.00 95.06 94 PRO A O 1
ATOM 622 N N . ASP A 1 95 ? -8.207 -7.466 11.476 1.00 95.69 95 ASP A N 1
ATOM 623 C CA . ASP A 1 95 ? -9.613 -7.082 11.415 1.00 95.69 95 ASP A CA 1
ATOM 624 C C . ASP A 1 95 ? -10.055 -6.580 12.795 1.00 95.69 95 ASP A C 1
ATOM 626 O O . ASP A 1 95 ? -10.140 -7.355 13.752 1.00 95.69 95 ASP A O 1
ATOM 630 N N . CYS A 1 96 ? -10.261 -5.267 12.900 1.00 95.88 96 CYS A N 1
ATOM 631 C CA . CYS A 1 96 ? -10.673 -4.612 14.137 1.00 95.88 96 CYS A CA 1
ATOM 632 C C . CYS A 1 96 ? -12.193 -4.453 14.270 1.00 95.88 96 CYS A C 1
ATOM 634 O O . CYS A 1 96 ? -12.625 -3.955 15.308 1.00 95.88 96 CYS A O 1
ATOM 636 N N . ASP A 1 97 ? -12.981 -4.853 13.265 1.00 95.81 97 ASP A N 1
ATOM 637 C CA . ASP A 1 97 ? -14.444 -4.761 13.298 1.00 95.81 97 ASP A CA 1
ATOM 638 C C . ASP A 1 97 ? -15.006 -5.696 14.384 1.00 95.81 97 ASP A C 1
ATOM 640 O O . ASP A 1 97 ? -14.848 -6.921 14.335 1.00 95.81 97 ASP A O 1
ATOM 644 N N . ASP A 1 98 ? -15.656 -5.121 15.397 1.00 95.31 98 ASP A N 1
ATOM 645 C CA . ASP A 1 98 ? -16.306 -5.874 16.477 1.00 95.31 98 ASP A CA 1
ATOM 646 C C . ASP A 1 98 ? -17.785 -6.188 16.187 1.00 95.31 98 ASP A C 1
ATOM 648 O O . ASP A 1 98 ? -18.494 -6.748 17.032 1.00 95.31 98 ASP A O 1
ATOM 652 N N . ALA A 1 99 ? -18.246 -5.867 14.976 1.00 95.81 99 ALA A N 1
ATOM 653 C CA . ALA A 1 99 ? -19.618 -5.962 14.501 1.00 95.81 99 ALA A CA 1
ATOM 654 C C . ALA A 1 99 ? -20.624 -5.106 15.295 1.00 95.81 99 ALA A C 1
ATOM 656 O O . ALA A 1 99 ? -21.839 -5.354 15.235 1.00 95.81 99 ALA A O 1
ATOM 657 N N . VAL A 1 100 ? -20.160 -4.081 16.018 1.00 95.94 100 VAL A N 1
ATOM 658 C CA . VAL A 1 100 ? -21.011 -3.139 16.747 1.00 95.94 100 VAL A CA 1
ATOM 659 C C . VAL A 1 100 ? -21.177 -1.856 15.933 1.00 95.94 100 VAL A C 1
ATOM 661 O O . VAL A 1 100 ? -20.325 -0.994 15.873 1.00 95.94 100 VAL A O 1
ATOM 664 N N . MET A 1 101 ? -22.356 -1.639 15.350 1.00 93.75 101 MET A N 1
ATOM 665 C CA . MET A 1 101 ? -22.585 -0.504 14.431 1.00 93.75 101 MET A CA 1
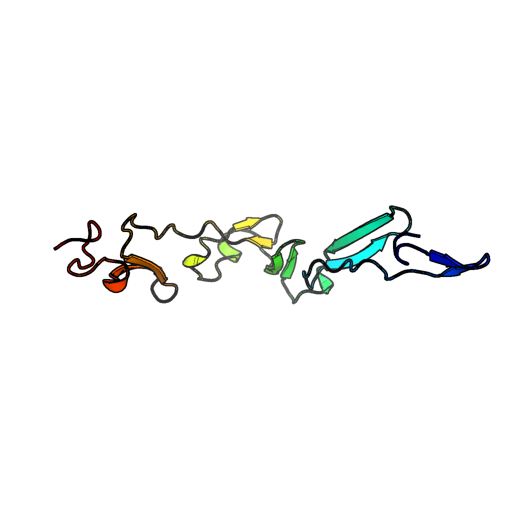ATOM 666 C C . MET A 1 101 ? -22.343 0.913 14.997 1.00 93.75 101 MET A C 1
ATOM 668 O O . MET A 1 101 ? -22.379 1.880 14.241 1.00 93.75 101 MET A O 1
ATOM 672 N N . CYS A 1 102 ? -22.242 1.050 16.319 1.00 96.19 102 CYS A N 1
ATOM 673 C CA . CYS A 1 102 ? -22.055 2.328 16.998 1.00 96.19 102 CYS A CA 1
ATOM 674 C C . CYS A 1 102 ? -20.642 2.507 17.560 1.00 96.19 102 CYS A C 1
ATOM 676 O O . CYS A 1 102 ? -20.403 3.477 18.274 1.00 96.19 102 CYS A O 1
ATOM 678 N N . THR A 1 103 ? -19.716 1.589 17.288 1.00 96.69 103 THR A N 1
ATOM 679 C CA . THR A 1 103 ? -18.299 1.763 17.609 1.00 96.69 103 THR A CA 1
ATOM 680 C C . THR A 1 103 ? -17.565 2.364 16.415 1.00 96.69 103 THR A C 1
ATOM 682 O O . THR A 1 103 ? -17.935 2.205 15.253 1.00 96.69 103 THR A O 1
ATOM 685 N N . THR A 1 104 ? -16.528 3.138 16.717 1.00 96.25 104 THR A N 1
ATOM 686 C CA . THR A 1 104 ? -15.477 3.471 15.762 1.00 96.25 104 THR A CA 1
ATOM 687 C C . THR A 1 104 ? -14.333 2.499 15.988 1.00 96.25 104 THR A C 1
ATOM 689 O O . THR A 1 104 ? -13.670 2.561 17.030 1.00 96.25 104 THR A O 1
ATOM 692 N N . ASP A 1 105 ? -14.110 1.625 15.014 1.00 96.25 105 ASP A N 1
ATOM 693 C CA . ASP A 1 105 ? -13.057 0.618 15.059 1.00 96.25 105 ASP A CA 1
ATOM 694 C C . ASP A 1 105 ? -11.758 1.194 14.509 1.00 96.25 105 ASP A C 1
ATOM 696 O O . ASP A 1 105 ? -11.690 1.706 13.389 1.00 96.25 105 ASP A O 1
ATOM 700 N N . ILE A 1 106 ? -10.721 1.158 15.337 1.00 95.81 106 ILE A N 1
ATOM 701 C CA . ILE A 1 106 ? -9.429 1.767 15.049 1.00 95.81 106 ILE A CA 1
ATOM 702 C C . ILE A 1 106 ? -8.350 0.731 15.324 1.00 95.81 106 ILE A C 1
ATOM 704 O O . ILE A 1 106 ? -8.291 0.162 16.413 1.00 95.81 106 ILE A O 1
ATOM 708 N N . CYS A 1 107 ? -7.459 0.534 14.359 1.00 97.38 107 CYS A N 1
ATOM 709 C CA . CYS A 1 107 ? -6.195 -0.132 14.621 1.00 97.38 107 CYS A CA 1
ATOM 710 C C . CYS A 1 107 ? -5.207 0.886 15.217 1.00 97.38 107 CYS A C 1
ATOM 712 O O . CYS A 1 107 ? -4.897 1.898 14.584 1.00 97.38 107 CYS A O 1
ATOM 714 N N . ASP A 1 108 ? -4.784 0.670 16.464 1.00 96.31 108 ASP A N 1
ATOM 715 C CA . ASP A 1 108 ? -3.900 1.571 17.207 1.00 96.31 108 ASP A CA 1
ATOM 716 C C . ASP A 1 108 ? -2.450 1.085 17.129 1.00 96.31 108 ASP A C 1
ATOM 718 O O . ASP A 1 108 ? -2.020 0.238 17.908 1.00 96.31 108 ASP A O 1
ATOM 722 N N . GLU A 1 109 ? -1.699 1.690 16.212 1.00 95.94 109 GLU A N 1
ATOM 723 C CA . GLU A 1 109 ? -0.274 1.429 15.959 1.00 95.94 109 GLU A CA 1
ATOM 724 C C . GLU A 1 109 ? 0.652 1.837 17.118 1.00 95.94 109 GLU A C 1
ATOM 726 O O . GLU A 1 109 ? 1.818 1.483 17.171 1.00 95.94 109 GLU A O 1
ATOM 731 N N . THR A 1 110 ? 0.177 2.644 18.072 1.00 95.38 110 THR A N 1
ATOM 732 C CA . THR A 1 110 ? 1.015 3.024 19.225 1.00 95.38 110 THR A CA 1
ATOM 733 C C . THR A 1 110 ? 1.049 1.921 20.279 1.00 95.38 110 THR A C 1
ATOM 735 O O . THR A 1 110 ? 1.939 1.893 21.132 1.00 95.38 110 THR A O 1
ATOM 738 N N . THR A 1 111 ? 0.034 1.059 20.282 1.00 95.56 111 THR A N 1
ATOM 739 C CA . THR A 1 111 ? -0.166 0.034 21.311 1.00 95.56 111 THR A CA 1
ATOM 740 C C . THR A 1 111 ? -0.348 -1.368 20.742 1.00 95.56 111 THR A C 1
ATOM 742 O O . THR A 1 111 ? -0.562 -2.290 21.528 1.00 95.56 111 THR A O 1
ATOM 745 N N . ASP A 1 112 ? -0.247 -1.524 19.422 1.00 95.88 112 ASP A N 1
ATOM 746 C CA . ASP A 1 112 ? -0.405 -2.768 18.665 1.00 95.88 112 ASP A CA 1
ATOM 747 C C . ASP A 1 112 ? -1.700 -3.518 19.002 1.00 95.88 112 ASP A C 1
ATOM 749 O O . ASP A 1 112 ? -1.718 -4.733 19.223 1.00 95.88 112 ASP A O 1
ATOM 753 N N . VAL A 1 113 ? -2.811 -2.780 19.109 1.00 96.00 113 VAL A N 1
ATOM 754 C CA . VAL A 1 113 ? -4.125 -3.355 19.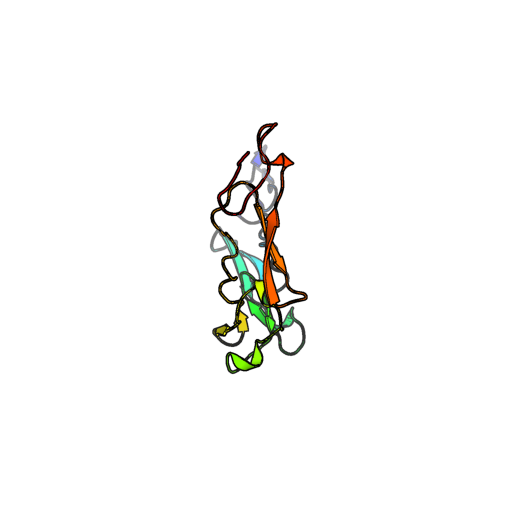433 1.00 96.00 113 VAL A CA 1
ATOM 755 C C . VAL A 1 113 ? -5.254 -2.741 18.615 1.00 96.00 113 VAL A C 1
ATOM 757 O O . VAL A 1 113 ? -5.259 -1.556 18.287 1.00 96.00 113 VAL A O 1
ATOM 760 N N . CYS A 1 114 ? -6.284 -3.546 18.361 1.00 96.69 114 CYS A N 1
ATOM 761 C CA . CYS A 1 114 ? -7.575 -3.044 17.912 1.00 96.69 114 CYS A CA 1
ATOM 762 C C . CYS A 1 114 ? -8.315 -2.366 19.071 1.00 96.69 114 CYS A C 1
ATOM 764 O O . CYS A 1 114 ? -8.397 -2.901 20.181 1.00 96.69 114 CYS A O 1
ATOM 766 N N . ARG A 1 115 ? -8.864 -1.180 18.806 1.00 96.00 115 ARG A N 1
ATOM 767 C CA . ARG A 1 115 ? -9.651 -0.389 19.750 1.00 96.00 115 ARG A CA 1
ATOM 768 C C . ARG A 1 115 ? -11.012 -0.074 19.154 1.00 96.00 115 ARG A C 1
ATOM 770 O O . ARG A 1 115 ? -11.096 0.573 18.117 1.00 96.00 115 ARG A O 1
ATOM 777 N N . ASN A 1 116 ? -12.057 -0.436 19.883 1.00 96.25 116 ASN A N 1
ATOM 778 C CA . ASN A 1 116 ? -13.443 -0.152 19.529 1.00 96.25 116 ASN A CA 1
ATOM 779 C C . ASN A 1 116 ? -13.944 0.962 20.456 1.00 96.25 116 ASN A C 1
ATOM 781 O O . ASN A 1 116 ? -14.140 0.752 21.658 1.00 96.25 116 ASN A O 1
ATOM 785 N N . LEU A 1 117 ? -14.050 2.187 19.938 1.00 95.25 117 LEU A N 1
ATOM 786 C CA . LEU A 1 117 ? -14.465 3.352 20.723 1.00 95.25 117 LEU A CA 1
ATOM 787 C C . LEU A 1 117 ? -15.970 3.593 20.550 1.00 95.25 117 LEU A C 1
ATOM 789 O O . LEU A 1 117 ? -16.396 3.831 19.424 1.00 95.25 117 LEU A O 1
ATOM 793 N N . PRO A 1 118 ? -16.778 3.577 21.626 1.00 95.94 118 PRO A N 1
ATOM 794 C CA . PRO A 1 118 ? -18.204 3.874 21.525 1.00 95.94 118 PRO A CA 1
ATOM 795 C C . PRO A 1 118 ? -18.466 5.290 20.992 1.00 95.94 118 PRO A C 1
ATOM 797 O O . PRO A 1 118 ? -17.897 6.259 21.501 1.00 95.94 118 PRO A O 1
ATOM 800 N N . ASP A 1 119 ? -19.366 5.404 20.017 1.00 95.62 119 ASP A N 1
ATOM 801 C CA . ASP A 1 119 ? -19.868 6.659 19.461 1.00 95.62 119 ASP A CA 1
ATOM 802 C C . ASP A 1 119 ? -21.399 6.725 19.588 1.00 95.62 119 ASP A C 1
ATOM 804 O O . ASP A 1 119 ? -22.158 6.191 18.777 1.00 95.62 119 ASP A O 1
ATOM 808 N N . ASP A 1 120 ? -21.875 7.434 20.613 1.00 94.44 120 ASP A N 1
ATOM 809 C CA . ASP A 1 120 ? -23.308 7.638 20.850 1.00 94.44 120 ASP A CA 1
ATOM 810 C C . ASP A 1 120 ? -23.996 8.410 19.713 1.00 94.44 120 ASP A C 1
ATOM 812 O O . ASP A 1 120 ? -25.210 8.296 19.534 1.00 94.44 120 ASP A O 1
ATOM 816 N N . SER A 1 121 ? -23.249 9.196 18.927 1.00 94.44 121 SER A N 1
ATOM 817 C CA . SER A 1 121 ? -23.812 9.967 17.813 1.00 94.44 121 SER A CA 1
ATOM 818 C C . SER A 1 121 ? -24.202 9.090 16.622 1.00 94.44 121 SER A C 1
ATOM 820 O O . SER A 1 121 ? -25.064 9.482 15.830 1.00 94.44 121 SER A O 1
ATOM 822 N N . ALA A 1 122 ? -23.648 7.877 16.543 1.00 94.62 122 ALA A N 1
ATOM 823 C CA . ALA A 1 122 ? -24.071 6.850 15.599 1.00 94.62 122 ALA A CA 1
ATOM 824 C C . ALA A 1 122 ? -25.454 6.262 15.951 1.00 94.62 122 ALA A C 1
ATOM 826 O O . ALA A 1 122 ? -26.101 5.632 15.110 1.00 94.62 122 ALA A O 1
ATOM 827 N N . CYS A 1 123 ? -25.946 6.489 17.174 1.00 94.94 123 CYS A N 1
ATOM 828 C CA . CYS A 1 123 ? -27.250 6.033 17.634 1.00 94.94 123 CYS A CA 1
ATOM 829 C C . CYS A 1 123 ? -28.338 7.107 17.498 1.00 94.94 123 CYS A C 1
ATOM 831 O O . CYS A 1 123 ? -28.113 8.313 17.583 1.00 94.94 123 CYS A O 1
ATOM 833 N N . THR A 1 124 ? -29.585 6.662 17.311 1.00 94.94 124 THR A N 1
ATOM 834 C CA . THR A 1 124 ? -30.730 7.582 17.341 1.00 94.94 124 THR A CA 1
ATOM 835 C C . THR A 1 124 ? -31.076 7.911 18.787 1.00 94.94 124 THR A C 1
ATOM 837 O O . THR A 1 124 ? -31.412 7.014 19.558 1.00 94.94 124 THR A O 1
ATOM 840 N N . SER A 1 125 ? -31.063 9.196 19.146 1.00 91.31 125 SER A N 1
ATOM 841 C CA . SER A 1 125 ? -31.489 9.650 20.475 1.00 91.31 125 SER A CA 1
ATOM 842 C C . SER A 1 125 ? -32.883 9.093 20.825 1.00 91.31 125 SER A C 1
ATOM 844 O O . SER A 1 125 ? -33.798 9.209 20.001 1.00 91.31 125 SER A O 1
ATOM 846 N N . PRO A 1 126 ? -33.080 8.480 22.010 1.00 91.75 126 PRO A N 1
ATOM 847 C CA . PRO A 1 126 ? -32.253 8.553 23.223 1.00 91.75 126 PRO A CA 1
ATOM 848 C C . PRO A 1 126 ? -31.252 7.398 23.423 1.00 91.75 126 PRO A C 1
ATOM 850 O O . PRO A 1 126 ? -30.770 7.225 24.537 1.00 91.75 126 PRO A O 1
ATOM 853 N N . LEU A 1 127 ? -30.986 6.583 22.402 1.00 95.44 127 LEU A N 1
ATOM 854 C CA . LEU A 1 127 ? -30.101 5.424 22.524 1.00 95.44 127 LEU A CA 1
ATOM 855 C C . LEU A 1 127 ? -28.633 5.856 22.639 1.00 95.44 127 LEU A C 1
ATOM 857 O O . LEU A 1 127 ? -28.221 6.816 21.988 1.00 95.44 127 LEU A O 1
ATOM 861 N N . VAL A 1 128 ? -27.866 5.114 23.431 1.00 96.06 128 VAL A N 1
ATOM 862 C CA . VAL A 1 128 ? -26.411 5.240 23.583 1.00 96.06 128 VAL A CA 1
ATOM 863 C C . VAL A 1 128 ? -25.725 4.001 23.027 1.00 96.06 128 VAL A C 1
ATOM 865 O O . VAL A 1 128 ? -26.350 2.945 22.863 1.00 96.06 128 VAL A O 1
ATOM 868 N N . CYS A 1 129 ? -24.439 4.115 22.728 1.00 96.62 129 CYS A N 1
ATOM 869 C CA . CYS A 1 129 ? -23.677 2.972 22.281 1.00 96.62 129 CYS A CA 1
ATOM 870 C C . CYS A 1 129 ? -23.346 2.048 23.457 1.00 96.62 129 CYS A C 1
ATOM 872 O O . CYS A 1 129 ? -22.838 2.461 24.500 1.00 96.62 129 CYS A O 1
ATOM 874 N N . THR A 1 130 ? -23.639 0.764 23.284 1.00 94.19 130 THR A N 1
ATOM 875 C CA . THR A 1 130 ? -23.347 -0.298 24.251 1.00 94.19 130 THR A CA 1
ATOM 876 C C . THR A 1 130 ? -22.509 -1.385 23.575 1.00 94.19 130 THR A C 1
ATOM 878 O O . THR A 1 130 ? -22.480 -1.440 22.345 1.00 94.19 130 THR A O 1
ATOM 881 N N . PRO A 1 131 ? -21.906 -2.328 24.326 1.00 92.00 131 PRO A N 1
ATOM 882 C CA . PRO A 1 131 ? -21.180 -3.461 23.738 1.00 92.00 131 PRO A CA 1
ATOM 883 C C . PRO A 1 131 ? -22.013 -4.376 22.822 1.00 92.00 131 PRO A C 1
ATOM 885 O O . PRO A 1 131 ? -21.489 -5.336 22.276 1.00 92.00 131 PRO A O 1
ATOM 888 N N . SER A 1 132 ? -23.326 -4.159 22.712 1.00 92.31 132 SER A N 1
ATOM 889 C CA . SER A 1 132 ? -24.222 -4.910 21.822 1.00 92.31 132 SER A CA 1
ATOM 890 C C . SER A 1 132 ? -24.867 -4.033 20.741 1.00 92.31 132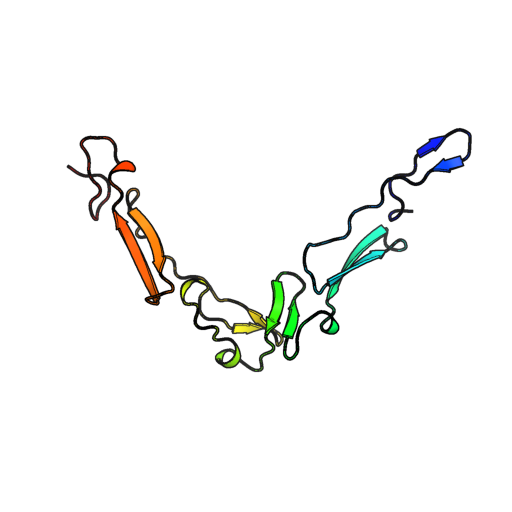 SER A C 1
ATOM 892 O O . SER A 1 132 ? -25.791 -4.485 20.068 1.00 92.31 132 SER A O 1
ATOM 894 N N . GLY A 1 133 ? -24.421 -2.783 20.584 1.00 93.62 133 GLY A N 1
ATOM 895 C CA . GLY A 1 133 ? -25.006 -1.799 19.669 1.00 93.62 133 GLY A CA 1
ATOM 896 C C . GLY A 1 133 ? -25.797 -0.710 20.385 1.00 93.62 133 GLY A C 1
ATOM 897 O O . GLY A 1 133 ? -25.656 -0.500 21.591 1.00 93.62 133 GLY A O 1
ATOM 898 N N . CYS A 1 134 ? -26.640 -0.004 19.632 1.00 96.00 134 CYS A N 1
ATOM 899 C CA . CYS A 1 134 ? -27.468 1.068 20.173 1.00 96.00 134 CYS A CA 1
ATOM 900 C C . CYS A 1 134 ? -28.510 0.519 21.152 1.00 96.00 134 CYS A C 1
ATOM 902 O O . CYS A 1 134 ? -29.424 -0.214 20.762 1.00 96.00 134 CYS A O 1
ATOM 904 N N . GLY A 1 135 ? -28.376 0.902 22.417 1.00 93.50 135 GLY A N 1
ATOM 905 C CA . GLY A 1 135 ? -29.212 0.448 23.520 1.00 93.50 135 GLY A CA 1
ATOM 906 C C . GLY A 1 135 ? -29.694 1.601 24.401 1.00 93.50 135 GLY A C 1
ATOM 907 O O . GLY A 1 135 ? -29.216 2.727 24.260 1.00 93.50 135 GLY A O 1
ATOM 908 N N . PRO A 1 136 ? -30.698 1.346 25.255 1.00 88.81 136 PRO A N 1
ATOM 909 C CA . PRO A 1 136 ? -31.172 2.310 26.243 1.00 88.81 136 PRO A CA 1
ATOM 910 C C . PRO A 1 136 ? -30.169 2.553 27.377 1.00 88.81 136 PRO A C 1
ATOM 912 O O . PRO A 1 136 ? -29.351 1.648 27.663 1.00 88.81 136 PRO A O 1
#

pLDDT: mean 90.66, std 6.61, range [70.94, 97.38]

Radius of gyration: 24.74 Å; chains: 1; bounding box: 52×34×72 Å

Sequence (136 aa):
QFCNGAETCVSGGCMPGTAPSCGDAVMCTTDLCDETADVCRNVPDDTACGASETCNATMGCVPECAGDGDCDDGQFCNGAETCVAGGCMPGTAPDCDDAVMCTTDICDETTDVCRNLPDDSACTSPLVCTPSGCGP

Foldseek 3Di:
DLQQHDWDDDPNDTHGDHGDDQDPVQQQWDWDQDPVVSDIDTHGHQVSDDPQWGQDSNPHTFGFDPWQVVQCPQFLQQDRWTQDPRGIDGDHGDDLCLVAQQWDWDQDSVVSDIDTHGHQVSEDPPFGQDSRYTDD

Secondary structure (DSSP, 8-state):
--TT-S-EEETTEEEP-PPP----S-TTEEEEEETTTTEEEEEE-GGGS-TTEEEETTTEEEEB-SSGGG---S-GGG---EEETTEEE--PPP----S-TTEEEEEETTTTEEEEEE-GGGSPTT-EEEBTEEE-